Protein AF-A0A9D1SSB1-F1 (afdb_monomer_lite)

Secondary structure (DSSP, 8-state):
--HHHHHHHHHHHHHHHTT--TTSHHHHHHHHHHHHHHHHHHHHHHHHHHHHHHHHHHHHHHHHHHHHHHHHHTT-TT-----EEEEE-TTT--EEEEEHHHHT-TT-EE-TTT-PEE---GGGSSS--------

Organism: NCBI:txid2840672

Structure (mmCIF, N/CA/C/O backbone):
data_AF-A0A9D1SSB1-F1
#
_entry.id   AF-A0A9D1SSB1-F1
#
loop_
_atom_site.group_PDB
_atom_site.id
_atom_site.type_symbol
_atom_site.label_atom_id
_atom_site.label_alt_id
_atom_site.label_comp_id
_atom_site.label_asym_id
_atom_site.label_entity_id
_atom_site.label_seq_id
_atom_site.pdbx_PDB_ins_code
_atom_site.Cartn_x
_atom_site.Cartn_y
_atom_site.Cartn_z
_atom_site.occupancy
_atom_site.B_iso_or_equiv
_atom_site.auth_seq_id
_atom_site.auth_comp_id
_atom_site.auth_asym_id
_atom_site.auth_atom_id
_atom_site.pdbx_PDB_model_num
ATOM 1 N N . MET A 1 1 ? -2.376 -7.223 11.781 1.00 63.56 1 MET A N 1
ATOM 2 C CA . MET A 1 1 ? -2.850 -6.307 12.846 1.00 63.56 1 MET A CA 1
ATOM 3 C C . MET A 1 1 ? -2.087 -5.010 12.746 1.00 63.56 1 MET A C 1
ATOM 5 O O . MET A 1 1 ? -1.024 -4.839 13.335 1.00 63.56 1 MET A O 1
ATOM 9 N N . SER A 1 2 ? -2.638 -4.121 11.938 1.00 82.88 2 SER A N 1
ATOM 10 C CA . SER A 1 2 ? -2.184 -2.754 11.779 1.00 82.88 2 SER A CA 1
ATOM 11 C C . SER A 1 2 ? -2.478 -1.924 13.028 1.00 82.88 2 SER A C 1
ATOM 13 O O . SER A 1 2 ? -3.353 -2.236 13.842 1.00 82.88 2 SER A O 1
ATOM 15 N N . TYR A 1 3 ? -1.787 -0.791 13.132 1.00 89.75 3 TYR A N 1
ATOM 16 C CA . TYR A 1 3 ? -2.073 0.250 14.119 1.00 89.75 3 TYR A CA 1
ATOM 17 C C . TYR A 1 3 ? -3.553 0.675 14.119 1.00 89.75 3 TYR A C 1
ATOM 19 O O . TYR A 1 3 ? -4.105 0.997 15.169 1.00 89.75 3 TYR A O 1
ATOM 27 N N . ILE A 1 4 ? -4.213 0.671 12.955 1.00 93.06 4 ILE A N 1
ATOM 28 C CA . ILE A 1 4 ? -5.622 1.063 12.830 1.00 93.06 4 ILE A CA 1
ATOM 29 C C . ILE A 1 4 ? -6.518 0.004 13.477 1.00 93.06 4 ILE A C 1
ATOM 31 O O . ILE A 1 4 ? -7.377 0.357 14.285 1.00 93.06 4 ILE A O 1
ATOM 35 N N . SER A 1 5 ? -6.257 -1.277 13.225 1.00 94.06 5 SER A N 1
ATOM 36 C CA . SER A 1 5 ? -6.979 -2.400 13.838 1.00 94.06 5 SER A CA 1
ATOM 37 C C . SER A 1 5 ? -6.889 -2.384 15.368 1.00 94.06 5 SER A C 1
ATOM 39 O O . SER A 1 5 ? -7.890 -2.585 16.057 1.00 94.06 5 SER A O 1
ATOM 41 N N . GLU A 1 6 ? -5.728 -2.027 15.929 1.00 95.44 6 GLU A N 1
ATOM 42 C CA . GLU A 1 6 ? -5.574 -1.833 17.379 1.00 95.44 6 GLU A CA 1
ATOM 43 C C . GLU A 1 6 ? -6.426 -0.673 17.917 1.00 95.44 6 GLU A C 1
ATOM 45 O O . GLU A 1 6 ? -6.997 -0.761 19.009 1.00 95.44 6 GLU A O 1
ATOM 50 N N . LYS A 1 7 ? -6.538 0.428 17.162 1.00 96.50 7 LYS A N 1
ATOM 51 C CA . LYS A 1 7 ? -7.387 1.565 17.546 1.00 96.50 7 LYS A CA 1
ATOM 52 C C . LYS A 1 7 ? -8.866 1.221 17.483 1.00 96.50 7 LYS A C 1
ATOM 54 O O . LYS A 1 7 ? -9.596 1.640 18.379 1.00 96.50 7 LYS A O 1
ATOM 59 N N . VAL A 1 8 ? -9.299 0.458 16.483 1.00 96.69 8 VAL A N 1
ATOM 60 C CA . VAL A 1 8 ? -10.687 -0.010 16.389 1.00 96.69 8 VAL A CA 1
ATOM 61 C C . VAL A 1 8 ? -11.014 -0.933 17.561 1.00 96.69 8 VAL A C 1
ATOM 63 O O . VAL A 1 8 ? -11.996 -0.690 18.257 1.00 96.69 8 VAL A O 1
ATOM 66 N N . ALA A 1 9 ? -10.147 -1.903 17.868 1.00 96.38 9 ALA A N 1
ATOM 67 C CA . ALA A 1 9 ? -10.327 -2.796 19.013 1.00 96.38 9 ALA A CA 1
ATOM 68 C C . ALA A 1 9 ? -10.375 -2.037 20.354 1.00 96.38 9 ALA A C 1
ATOM 70 O O . ALA A 1 9 ? -11.171 -2.356 21.239 1.00 96.38 9 ALA A O 1
ATOM 71 N N . TYR A 1 10 ? -9.556 -0.991 20.507 1.00 96.81 10 TYR A N 1
ATOM 72 C CA . TYR A 1 10 ? -9.621 -0.110 21.673 1.00 96.81 10 TYR A CA 1
ATOM 73 C C . TYR A 1 10 ? -10.960 0.638 21.772 1.00 96.81 10 TYR A C 1
ATOM 75 O O . TYR A 1 10 ? -11.524 0.736 22.863 1.00 96.81 10 TYR A O 1
ATOM 83 N N . LEU A 1 11 ? -11.470 1.172 20.656 1.00 96.31 11 LEU A N 1
ATOM 84 C CA . LEU A 1 11 ? -12.757 1.873 20.620 1.00 96.31 11 LEU A CA 1
ATOM 85 C C . LEU A 1 11 ? -13.925 0.937 20.934 1.00 96.31 11 LEU A C 1
ATOM 87 O O . LEU A 1 11 ? -14.831 1.343 21.661 1.00 96.31 11 LEU A O 1
ATOM 91 N N . ASP A 1 12 ? -13.876 -0.302 20.450 1.00 95.69 12 ASP A N 1
ATOM 92 C CA . ASP A 1 12 ? -14.880 -1.322 20.747 1.00 95.69 12 ASP A CA 1
ATOM 93 C C . ASP A 1 12 ? -14.909 -1.666 22.246 1.00 95.69 12 ASP A C 1
ATOM 95 O O . ASP A 1 12 ? -15.947 -1.560 22.902 1.00 95.69 12 ASP A O 1
ATOM 99 N N . GLY A 1 13 ? -13.739 -1.910 22.847 1.00 96.06 13 GLY A N 1
ATOM 100 C CA . GLY A 1 13 ? -13.634 -2.136 24.292 1.00 96.06 13 GLY A CA 1
ATOM 101 C C . GLY A 1 13 ? -14.048 -0.922 25.138 1.00 96.06 13 GLY A C 1
ATOM 102 O O . GLY A 1 13 ? -14.608 -1.069 26.228 1.00 96.06 13 GLY A O 1
ATOM 103 N N . LEU A 1 14 ? -13.813 0.301 24.652 1.00 96.31 14 LEU A N 1
ATOM 104 C CA . LEU A 1 14 ? -14.288 1.517 25.314 1.00 96.31 14 LEU A CA 1
ATOM 105 C C . LEU A 1 14 ? -15.815 1.653 25.221 1.00 96.31 14 LEU A C 1
ATOM 107 O O . LEU A 1 14 ? -16.447 2.073 26.194 1.00 96.31 14 LEU A O 1
ATOM 111 N N . ALA A 1 15 ? -16.410 1.284 24.083 1.00 95.31 15 ALA A N 1
ATOM 112 C CA . ALA A 1 15 ? -17.856 1.262 23.898 1.00 95.31 15 ALA A CA 1
ATOM 113 C C . ALA A 1 15 ? -18.522 0.265 24.861 1.00 95.31 15 ALA A C 1
ATOM 115 O O . ALA A 1 15 ? -19.512 0.616 25.511 1.00 95.31 15 ALA A O 1
ATOM 116 N N . ASP A 1 16 ? -17.926 -0.917 25.046 1.00 93.94 16 ASP A N 1
ATOM 117 C CA . ASP A 1 16 ? -18.339 -1.882 26.071 1.00 93.94 16 ASP A CA 1
ATOM 118 C C . ASP A 1 16 ? -18.260 -1.284 27.483 1.00 93.94 16 ASP A C 1
ATOM 120 O O . ASP A 1 16 ? -19.232 -1.318 28.241 1.00 93.94 16 ASP A O 1
ATOM 124 N N . GLY A 1 17 ? -17.116 -0.686 27.836 1.00 94.00 17 GLY A N 1
ATOM 125 C CA . GLY A 1 17 ? -16.875 -0.129 29.170 1.00 94.00 17 GLY A CA 1
ATOM 126 C C . GLY A 1 17 ? -17.787 1.047 29.537 1.00 94.00 17 GLY A C 1
ATOM 127 O O . GLY A 1 17 ? -18.101 1.246 30.712 1.00 94.00 17 GLY A O 1
ATOM 128 N N . LEU A 1 18 ? -18.243 1.814 28.544 1.00 93.19 18 LEU A N 1
ATOM 129 C CA . LEU A 1 18 ? -19.194 2.916 28.716 1.00 93.19 18 LEU A CA 1
ATOM 130 C C . LEU A 1 18 ? -20.660 2.458 28.741 1.00 93.19 18 LEU A C 1
ATOM 132 O O . LEU A 1 18 ? -21.546 3.278 28.988 1.00 93.19 18 LEU A O 1
ATOM 136 N N . GLY A 1 19 ? -20.931 1.172 28.504 1.00 92.06 19 GLY A N 1
ATOM 137 C CA . GLY A 1 19 ? -22.290 0.645 28.425 1.00 92.06 19 GLY A CA 1
ATOM 138 C C . GLY A 1 19 ? -23.032 1.100 27.168 1.00 92.06 19 GLY A C 1
ATOM 139 O O . GLY A 1 19 ? -24.252 1.263 27.202 1.00 92.06 19 GLY A O 1
ATOM 140 N N . VAL A 1 20 ? -22.312 1.330 26.065 1.00 93.50 20 VAL A N 1
ATOM 141 C CA . VAL A 1 20 ? -22.911 1.633 24.761 1.00 93.50 20 VAL A CA 1
ATOM 142 C C . VAL A 1 20 ? -23.634 0.380 24.270 1.00 93.50 20 VAL A C 1
ATOM 144 O O . VAL A 1 20 ? -23.010 -0.561 23.771 1.00 93.50 20 VAL A O 1
ATOM 147 N N . SER A 1 21 ? -24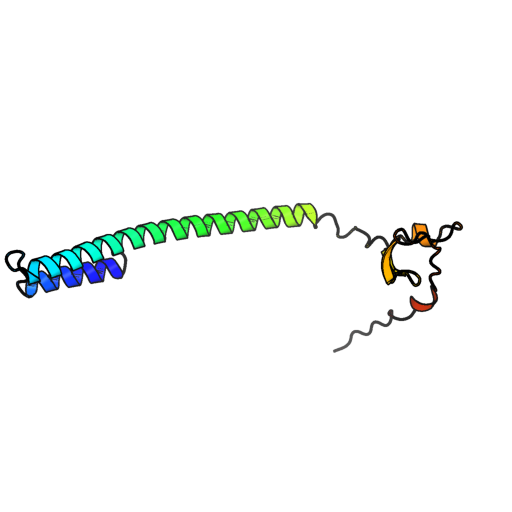.957 0.359 24.453 1.00 87.00 21 SER A N 1
ATOM 148 C CA . SER A 1 21 ? -25.806 -0.769 24.071 1.00 87.00 21 SER A CA 1
ATOM 149 C C . SER A 1 21 ? -26.456 -0.563 22.708 1.00 87.00 21 SER A C 1
ATOM 151 O O . SER A 1 21 ? -26.735 0.557 22.280 1.00 87.00 21 SER A O 1
ATOM 153 N N . GLU A 1 22 ? -26.775 -1.667 22.044 1.00 87.06 22 GLU A N 1
ATOM 154 C CA . GLU A 1 22 ? -27.519 -1.657 20.786 1.00 87.06 22 GLU A CA 1
ATOM 155 C C .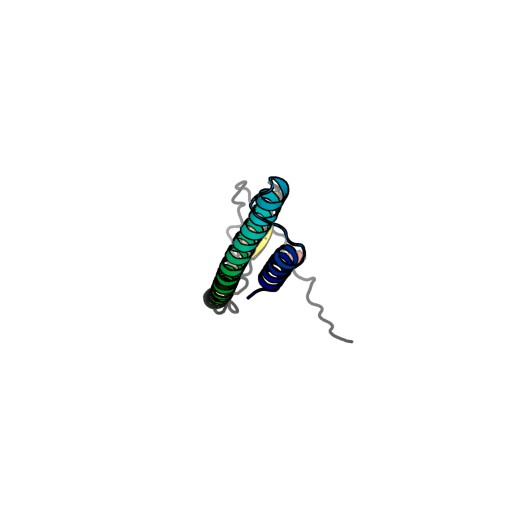 GLU A 1 22 ? -29.019 -1.396 20.974 1.00 87.06 22 GLU A C 1
ATOM 157 O O . GLU A 1 22 ? -29.777 -1.443 20.013 1.00 87.06 22 GLU A O 1
ATOM 162 N N . ASP A 1 23 ? -29.493 -1.116 22.187 1.00 88.06 23 ASP A N 1
ATOM 163 C CA . ASP A 1 23 ? -30.917 -0.868 22.434 1.00 88.06 23 ASP A CA 1
ATOM 164 C C . ASP A 1 23 ? -31.295 0.601 22.214 1.00 88.06 23 ASP A C 1
ATOM 166 O O . ASP A 1 23 ? -32.441 0.906 21.868 1.00 88.06 23 ASP A O 1
ATOM 170 N N . ASP A 1 24 ? -30.332 1.515 22.362 1.00 92.69 24 ASP A N 1
ATOM 171 C CA . ASP A 1 24 ? -30.527 2.935 22.089 1.00 92.69 24 ASP A CA 1
ATOM 172 C C . ASP A 1 24 ? -30.079 3.322 20.672 1.00 92.69 24 ASP A C 1
ATOM 174 O O . ASP A 1 24 ? -29.139 2.771 20.097 1.00 92.69 24 ASP A O 1
ATOM 178 N N . LYS A 1 25 ? -30.749 4.326 20.096 1.00 95.50 25 LYS A N 1
ATOM 179 C CA . LYS A 1 25 ? -30.450 4.821 18.746 1.00 95.50 25 LYS A CA 1
ATOM 180 C C . LYS A 1 25 ? -29.012 5.323 18.623 1.00 95.50 25 LYS A C 1
ATOM 182 O O . LYS A 1 25 ? -28.408 5.122 17.573 1.00 95.50 25 LYS A O 1
ATOM 187 N N . GLN A 1 26 ? -28.479 5.978 19.659 1.00 93.25 26 GLN A N 1
ATOM 188 C CA . GLN A 1 26 ? -27.102 6.471 19.633 1.00 93.25 26 GLN A CA 1
ATOM 189 C C . GLN A 1 26 ? -26.105 5.319 19.737 1.00 93.25 26 GLN A C 1
ATOM 191 O O . GLN A 1 26 ? -25.103 5.328 19.028 1.00 93.25 26 GLN A O 1
ATOM 196 N N . GLY A 1 27 ? -26.397 4.299 20.547 1.00 95.00 27 GLY A N 1
ATOM 197 C CA . GLY A 1 27 ? -25.516 3.144 20.684 1.00 95.00 27 GLY A CA 1
ATOM 198 C C . GLY A 1 27 ? -25.440 2.287 19.421 1.00 95.00 27 GLY A C 1
ATOM 199 O O . GLY A 1 27 ? -24.339 1.939 19.003 1.00 95.00 27 GLY A O 1
ATOM 200 N N . LYS A 1 28 ? -26.566 2.084 18.722 1.00 95.62 28 LYS A N 1
ATOM 201 C CA . LYS A 1 28 ? -26.570 1.472 17.378 1.00 95.62 28 LYS A CA 1
ATOM 202 C C . LYS A 1 28 ? -25.702 2.236 16.379 1.00 95.62 28 LYS A C 1
ATOM 204 O O . LYS A 1 28 ? -24.989 1.624 15.593 1.00 95.62 28 LYS A O 1
ATOM 209 N N . LEU A 1 29 ? -25.771 3.570 16.395 1.00 96.00 29 LEU A N 1
ATOM 210 C CA . LEU A 1 29 ? -24.963 4.402 15.503 1.00 96.00 29 LEU A CA 1
ATOM 211 C C . LEU A 1 29 ? -23.469 4.277 15.826 1.00 96.00 29 LEU A C 1
ATOM 213 O O . LEU A 1 29 ? -22.669 4.105 14.916 1.00 96.00 29 LEU A O 1
ATOM 217 N N . LEU A 1 30 ? -23.097 4.360 17.106 1.00 95.44 30 LEU A N 1
ATOM 218 C CA . LEU A 1 30 ? -21.700 4.272 17.536 1.00 95.44 30 LEU A CA 1
ATOM 219 C C . LEU A 1 30 ? -21.094 2.897 17.243 1.00 95.44 30 LEU A C 1
ATOM 221 O O . LEU A 1 30 ? -19.976 2.845 16.743 1.00 95.44 30 LEU A O 1
ATOM 225 N N . ARG A 1 31 ? -21.837 1.808 17.478 1.00 95.12 31 ARG A N 1
ATOM 226 C CA . ARG A 1 31 ? -21.410 0.453 17.092 1.00 95.12 31 ARG A CA 1
ATOM 227 C C . ARG A 1 31 ? -21.225 0.328 15.590 1.00 95.12 31 ARG A C 1
ATOM 229 O O . ARG A 1 31 ? -20.149 -0.048 15.156 1.00 95.12 31 ARG A O 1
ATOM 236 N N . GLY A 1 32 ? -22.192 0.797 14.802 1.00 96.38 32 GLY A N 1
ATOM 237 C CA . GLY A 1 32 ? -22.056 0.796 13.345 1.00 96.38 32 GLY A CA 1
ATOM 238 C C . GLY A 1 32 ? -20.853 1.604 12.837 1.00 96.38 32 GLY A C 1
ATOM 239 O O . GLY A 1 32 ? -20.252 1.231 11.836 1.00 96.38 32 GLY A O 1
ATOM 240 N N . ILE A 1 33 ? -20.469 2.691 13.520 1.00 96.38 33 ILE A N 1
ATOM 241 C CA . ILE A 1 33 ? -19.240 3.437 13.198 1.00 96.38 33 ILE A CA 1
ATOM 242 C C . ILE A 1 33 ? -17.995 2.603 13.524 1.00 96.38 33 ILE A C 1
ATOM 244 O O . ILE A 1 33 ? -17.074 2.575 12.715 1.00 96.38 33 ILE A O 1
ATOM 248 N N . ILE A 1 34 ? -17.956 1.939 14.682 1.00 96.31 34 ILE A N 1
ATOM 249 C CA . ILE A 1 34 ? -16.831 1.080 15.086 1.00 96.31 34 ILE A CA 1
ATOM 250 C C . ILE A 1 34 ? -16.673 -0.085 14.102 1.00 96.31 34 ILE A C 1
ATOM 252 O O . ILE A 1 34 ? -15.568 -0.307 13.615 1.00 96.31 34 ILE A O 1
ATOM 256 N N . ASP A 1 35 ? -17.773 -0.739 13.726 1.00 96.50 35 ASP A N 1
ATOM 257 C CA . ASP A 1 35 ? -17.780 -1.830 12.747 1.00 96.50 35 ASP A CA 1
ATOM 258 C C . ASP A 1 35 ? -17.281 -1.361 11.375 1.00 96.50 35 ASP A C 1
ATOM 260 O O . ASP A 1 35 ? -16.433 -2.003 10.757 1.00 96.50 35 ASP A O 1
ATOM 264 N N . ALA A 1 36 ? -17.765 -0.206 10.902 1.00 97.56 36 ALA A N 1
ATOM 265 C CA . ALA A 1 36 ? -17.317 0.367 9.636 1.00 97.56 36 ALA A CA 1
ATOM 266 C C . ALA A 1 36 ? -15.821 0.713 9.658 1.00 97.56 36 ALA A C 1
ATOM 268 O O . ALA A 1 36 ? -15.126 0.486 8.672 1.00 97.56 36 ALA A O 1
ATOM 269 N N . LEU A 1 37 ? -15.310 1.240 10.777 1.00 96.81 37 LEU A N 1
ATOM 270 C CA . LEU A 1 37 ? -13.878 1.490 10.945 1.00 96.81 37 LEU A CA 1
ATOM 271 C C . LEU A 1 37 ? -13.069 0.187 10.976 1.00 96.81 37 LEU A C 1
ATOM 273 O O . LEU A 1 37 ? -11.957 0.177 10.459 1.00 96.81 37 LEU A O 1
ATOM 277 N N . GLY A 1 38 ? -13.618 -0.896 11.535 1.00 96.81 38 GLY A N 1
ATOM 278 C CA . GLY A 1 38 ? -13.022 -2.233 11.476 1.00 96.81 38 GLY A CA 1
ATOM 279 C C . GLY A 1 38 ? -12.891 -2.744 10.048 1.00 96.81 38 GLY A C 1
ATOM 280 O O . GLY A 1 38 ? -11.798 -3.111 9.634 1.00 96.81 38 GLY A O 1
ATOM 281 N N . ALA A 1 39 ? -13.963 -2.649 9.259 1.00 97.19 39 ALA A N 1
ATOM 282 C CA . ALA A 1 39 ? -13.933 -3.032 7.849 1.00 97.19 39 ALA A CA 1
ATOM 283 C C . ALA A 1 39 ? -12.923 -2.198 7.037 1.00 97.19 39 ALA A C 1
ATOM 285 O O . ALA A 1 39 ? -12.208 -2.728 6.195 1.00 97.19 39 ALA A O 1
ATOM 286 N N . VAL A 1 40 ? -12.821 -0.891 7.316 1.00 96.00 40 VAL A N 1
ATOM 287 C CA . VAL A 1 40 ? -11.802 -0.024 6.694 1.00 96.00 40 VAL A CA 1
ATOM 288 C C . VAL A 1 40 ? -10.388 -0.432 7.109 1.00 96.00 40 VAL A C 1
ATOM 290 O O . VAL A 1 40 ? -9.477 -0.359 6.293 1.00 96.00 40 VAL A O 1
ATOM 293 N N . ALA A 1 41 ? -10.184 -0.841 8.362 1.00 96.25 41 ALA A N 1
ATOM 294 C CA . ALA A 1 41 ? -8.878 -1.291 8.832 1.00 96.25 41 ALA A CA 1
ATOM 295 C C . ALA A 1 41 ? -8.432 -2.584 8.132 1.00 96.25 41 ALA A C 1
ATOM 297 O O . ALA A 1 41 ? -7.269 -2.686 7.753 1.00 96.25 41 ALA A O 1
ATOM 298 N N . GLU A 1 42 ? -9.352 -3.529 7.928 1.00 95.44 42 GLU A N 1
ATOM 299 C CA . GLU A 1 42 ? -9.101 -4.778 7.195 1.00 95.44 42 GLU A CA 1
ATOM 300 C C . GLU A 1 42 ? -8.766 -4.516 5.721 1.00 95.44 42 GLU A C 1
ATOM 302 O O . GLU A 1 42 ? -7.738 -4.977 5.236 1.00 95.44 42 GLU A O 1
ATOM 307 N N . GLU A 1 43 ? -9.570 -3.702 5.035 1.00 96.62 43 GLU A N 1
ATOM 308 C CA . GLU A 1 43 ? -9.337 -3.337 3.631 1.00 96.62 43 GLU A CA 1
ATOM 309 C C . GLU A 1 43 ? -7.994 -2.608 3.437 1.00 96.62 43 GLU A C 1
ATOM 311 O O . GLU A 1 43 ? -7.289 -2.832 2.457 1.00 96.62 43 GLU A O 1
ATOM 316 N N . LEU A 1 44 ? -7.606 -1.739 4.378 1.00 95.06 44 LEU A N 1
ATOM 317 C CA . LEU A 1 44 ? -6.303 -1.068 4.335 1.00 95.06 44 LEU A CA 1
ATOM 318 C C . LEU A 1 44 ? -5.132 -2.032 4.563 1.00 95.06 44 LEU A C 1
ATOM 320 O O . LEU A 1 44 ? -4.055 -1.788 4.025 1.00 95.06 44 LEU A O 1
ATOM 324 N N . GLU A 1 45 ? -5.315 -3.091 5.359 1.00 93.50 45 GLU A N 1
ATOM 325 C CA . GLU A 1 45 ? -4.306 -4.149 5.508 1.00 93.50 45 GLU A CA 1
ATOM 326 C C . GLU A 1 45 ? -4.136 -4.919 4.188 1.00 93.50 45 GLU A C 1
ATOM 328 O O . GLU A 1 45 ? -3.009 -5.051 3.719 1.00 93.50 45 GLU A O 1
ATOM 333 N N . GLU A 1 46 ? -5.231 -5.314 3.533 1.00 94.69 46 GLU A N 1
ATOM 334 C CA . GLU A 1 46 ? -5.201 -6.007 2.232 1.00 94.69 46 GLU A CA 1
ATOM 335 C C . GLU A 1 46 ? -4.585 -5.144 1.113 1.00 94.69 46 GLU A C 1
ATOM 337 O O . GLU A 1 46 ? -3.792 -5.619 0.295 1.00 94.69 46 GLU A O 1
ATOM 342 N N . GLN A 1 47 ? -4.885 -3.841 1.099 1.00 96.19 47 GLN A N 1
ATOM 343 C CA . GLN A 1 47 ? -4.243 -2.898 0.177 1.00 96.19 47 GLN A CA 1
ATOM 344 C C . GLN A 1 47 ? -2.752 -2.713 0.463 1.00 96.19 47 GLN A C 1
ATOM 346 O O . GLN A 1 47 ? -1.987 -2.512 -0.477 1.00 96.19 47 GLN A O 1
ATOM 351 N N . GLY A 1 48 ? -2.339 -2.767 1.732 1.00 94.25 48 GLY A N 1
ATOM 352 C CA . GLY A 1 48 ? -0.928 -2.731 2.112 1.00 94.25 48 GLY A CA 1
ATOM 353 C C . GLY A 1 48 ? -0.157 -3.908 1.518 1.00 94.25 48 GLY A C 1
ATOM 354 O O . GLY A 1 48 ? 0.851 -3.692 0.857 1.00 94.25 48 GLY A O 1
ATOM 355 N N . GLU A 1 49 ? -0.689 -5.123 1.660 1.00 95.25 49 GLU A N 1
ATOM 356 C CA . GLU A 1 49 ? -0.099 -6.334 1.068 1.00 95.25 49 GLU A CA 1
ATOM 357 C C . GLU A 1 49 ? -0.022 -6.235 -0.464 1.00 95.25 49 GLU A C 1
ATOM 359 O O . GLU A 1 49 ? 1.015 -6.506 -1.061 1.00 95.25 49 GLU A O 1
ATOM 364 N N . SER A 1 50 ? -1.084 -5.739 -1.105 1.00 96.88 50 SER A N 1
ATOM 365 C CA . SER A 1 50 ? -1.104 -5.541 -2.562 1.00 96.88 50 SER A CA 1
ATOM 366 C C . SER A 1 50 ? -0.072 -4.513 -3.052 1.00 96.88 50 SER A C 1
ATOM 368 O O . SER A 1 50 ? 0.405 -4.601 -4.184 1.00 96.88 50 SER A O 1
ATOM 370 N N . LEU A 1 51 ? 0.235 -3.495 -2.240 1.00 96.88 51 LEU A N 1
ATOM 371 C CA . LEU A 1 51 ? 1.256 -2.495 -2.560 1.00 96.88 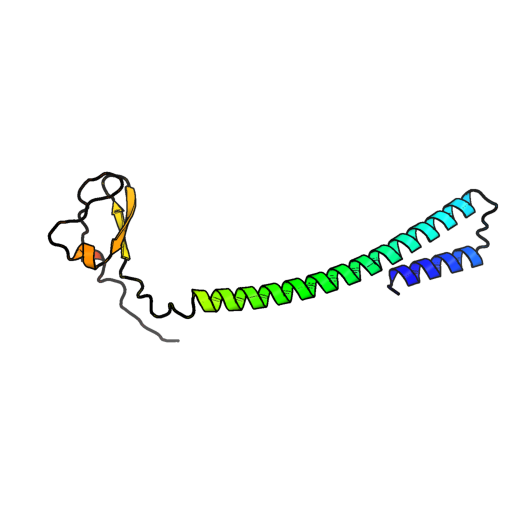51 LEU A CA 1
ATOM 372 C C . LEU A 1 51 ? 2.667 -3.059 -2.418 1.00 96.88 51 LEU A C 1
ATOM 374 O O . LEU A 1 51 ? 3.511 -2.728 -3.248 1.00 96.88 51 LEU A O 1
ATOM 378 N N . ASP A 1 52 ? 2.905 -3.895 -1.408 1.00 97.00 52 ASP A N 1
ATOM 379 C CA . ASP A 1 52 ? 4.182 -4.588 -1.237 1.00 97.00 52 ASP A CA 1
ATOM 380 C C . ASP A 1 52 ? 4.449 -5.501 -2.450 1.00 97.00 52 ASP A C 1
ATOM 382 O O . ASP A 1 52 ? 5.493 -5.378 -3.088 1.00 97.00 52 ASP A O 1
ATOM 386 N N . ASP A 1 53 ? 3.456 -6.295 -2.875 1.00 97.31 53 ASP A N 1
ATOM 387 C CA . ASP A 1 53 ? 3.552 -7.142 -4.076 1.00 97.31 53 ASP A CA 1
ATOM 388 C C . ASP A 1 53 ? 3.854 -6.327 -5.350 1.00 97.31 53 ASP A C 1
ATOM 390 O O . ASP A 1 53 ? 4.627 -6.745 -6.218 1.00 97.31 53 ASP A O 1
ATOM 394 N N . LEU A 1 54 ? 3.232 -5.150 -5.492 1.00 97.69 54 LEU A N 1
ATOM 395 C CA . LEU A 1 54 ? 3.484 -4.264 -6.628 1.00 97.69 54 LEU A CA 1
ATOM 396 C C . LEU A 1 54 ? 4.884 -3.645 -6.567 1.00 97.69 54 LEU A C 1
ATOM 398 O O . LEU A 1 54 ? 5.489 -3.450 -7.619 1.00 97.69 54 LEU A O 1
ATOM 402 N N . SER A 1 55 ? 5.388 -3.330 -5.371 1.00 97.56 55 SER A N 1
ATOM 403 C CA . SER A 1 55 ? 6.753 -2.833 -5.185 1.00 97.56 55 SER A CA 1
ATOM 404 C C . SER A 1 55 ? 7.767 -3.853 -5.690 1.00 97.56 55 SER A C 1
ATOM 406 O O . SER A 1 55 ? 8.621 -3.498 -6.497 1.00 97.56 55 SER A O 1
ATOM 408 N N . ASP A 1 56 ? 7.607 -5.120 -5.308 1.00 97.62 56 ASP A N 1
ATOM 409 C CA . ASP A 1 56 ? 8.477 -6.207 -5.765 1.00 97.62 56 ASP A CA 1
ATOM 410 C C . ASP A 1 56 ? 8.423 -6.363 -7.297 1.00 97.62 56 ASP A C 1
ATOM 412 O O . ASP A 1 56 ? 9.449 -6.511 -7.960 1.00 97.62 56 ASP A O 1
ATOM 416 N N . CYS A 1 57 ? 7.227 -6.257 -7.890 1.00 97.56 57 CYS A N 1
ATOM 417 C CA . CYS A 1 57 ? 7.065 -6.288 -9.347 1.00 97.56 57 CYS A CA 1
ATOM 418 C C . CYS A 1 57 ? 7.775 -5.117 -10.046 1.00 97.56 57 CYS A C 1
ATOM 420 O O . CYS A 1 57 ? 8.271 -5.265 -11.162 1.00 97.56 57 CYS A O 1
ATOM 422 N N . VAL A 1 58 ? 7.774 -3.931 -9.434 1.00 98.06 58 VAL A N 1
ATOM 423 C CA . VAL A 1 58 ? 8.445 -2.745 -9.979 1.00 98.06 58 VAL A CA 1
ATOM 424 C C . VAL A 1 58 ? 9.960 -2.919 -9.935 1.00 98.06 58 VAL A C 1
ATOM 426 O O . VAL A 1 58 ? 10.615 -2.603 -10.926 1.00 98.06 58 VAL A O 1
ATOM 429 N N . ASP A 1 59 ? 10.502 -3.464 -8.848 1.00 97.31 59 ASP A N 1
ATOM 430 C CA . ASP A 1 59 ? 11.930 -3.775 -8.742 1.00 97.31 59 ASP A CA 1
ATOM 431 C C . ASP A 1 59 ? 12.359 -4.783 -9.824 1.00 97.31 59 ASP A C 1
ATOM 433 O O . ASP A 1 59 ? 13.342 -4.552 -10.527 1.00 97.31 59 ASP A O 1
ATOM 437 N N . GLU A 1 60 ? 11.561 -5.827 -10.071 1.00 97.81 60 GLU A N 1
ATOM 438 C CA . GLU A 1 60 ? 11.822 -6.796 -11.148 1.00 97.81 60 GLU A CA 1
ATOM 439 C C . GLU A 1 60 ? 11.773 -6.153 -12.550 1.00 97.81 60 GLU A C 1
ATOM 441 O O . GLU A 1 60 ? 12.554 -6.503 -13.437 1.00 97.81 60 GLU A O 1
ATOM 446 N N . LEU A 1 61 ? 10.874 -5.189 -12.774 1.00 97.69 61 LEU A N 1
ATOM 447 C CA . LEU A 1 61 ? 10.825 -4.438 -14.033 1.00 97.69 61 LEU A CA 1
ATOM 448 C C . LEU A 1 61 ? 12.034 -3.517 -14.212 1.00 97.69 61 LEU A C 1
ATOM 450 O O . LEU A 1 61 ? 12.462 -3.315 -15.348 1.00 97.69 61 LEU A O 1
ATOM 454 N N . TYR A 1 62 ? 12.570 -2.951 -13.128 1.00 96.56 62 TYR A N 1
ATOM 455 C CA . TYR A 1 62 ? 13.790 -2.151 -13.193 1.00 96.56 62 TYR A CA 1
ATOM 456 C C . TYR A 1 62 ? 14.996 -3.003 -13.587 1.00 96.56 62 TYR A C 1
ATOM 458 O O . TYR A 1 62 ? 15.739 -2.585 -14.468 1.00 96.56 62 TYR A O 1
ATOM 466 N N . GLU A 1 63 ? 15.146 -4.201 -13.016 1.00 95.38 63 GLU A N 1
ATOM 467 C CA . GLU A 1 63 ? 16.200 -5.148 -13.416 1.00 95.38 63 GLU A CA 1
ATOM 468 C C . GLU A 1 63 ? 16.084 -5.519 -14.903 1.00 95.38 63 GLU A C 1
ATOM 470 O O . GLU A 1 63 ? 17.056 -5.442 -15.648 1.00 95.38 63 GLU A O 1
ATOM 475 N N . GLN A 1 64 ? 14.873 -5.824 -15.381 1.00 96.19 64 GLN A N 1
ATOM 476 C CA . GLN A 1 64 ? 14.647 -6.117 -16.803 1.00 96.19 64 GLN A CA 1
ATOM 477 C C . GLN A 1 64 ? 14.940 -4.924 -17.721 1.00 96.19 64 GLN A C 1
ATOM 479 O O . GLN A 1 64 ? 15.320 -5.112 -18.877 1.00 96.19 64 GLN A O 1
ATOM 484 N N . LEU A 1 65 ? 14.700 -3.696 -17.256 1.00 95.25 65 LEU A N 1
ATOM 485 C CA . LEU A 1 65 ? 15.008 -2.500 -18.031 1.00 95.25 65 LEU A CA 1
ATOM 486 C C . LEU A 1 65 ? 16.520 -2.278 -18.130 1.00 95.25 65 LEU A C 1
ATOM 488 O O . LEU A 1 65 ? 16.978 -1.862 -19.190 1.00 95.25 65 LEU A O 1
ATOM 492 N N . ASP A 1 66 ? 17.261 -2.573 -17.063 1.00 92.38 66 ASP A N 1
ATOM 493 C CA . ASP A 1 66 ? 18.726 -2.530 -17.037 1.00 92.38 66 ASP A CA 1
ATOM 494 C C . ASP A 1 66 ? 19.308 -3.519 -18.057 1.00 92.38 66 ASP A C 1
ATOM 496 O O . ASP A 1 66 ? 20.055 -3.123 -18.944 1.00 92.38 66 ASP A O 1
ATOM 500 N N . ASP A 1 67 ? 18.817 -4.764 -18.066 1.00 92.50 67 ASP A N 1
ATOM 501 C CA . ASP A 1 67 ? 19.211 -5.774 -19.059 1.00 92.50 67 ASP A CA 1
ATOM 502 C C . ASP A 1 67 ? 18.969 -5.308 -20.511 1.00 92.50 67 ASP A C 1
ATOM 504 O O . ASP A 1 67 ? 19.750 -5.600 -21.419 1.00 92.50 67 ASP A O 1
ATOM 508 N N . VAL A 1 68 ? 17.855 -4.606 -20.762 1.00 92.00 68 VAL A N 1
ATOM 509 C CA . VAL A 1 68 ? 17.535 -4.056 -22.091 1.00 92.00 68 VAL A CA 1
ATOM 510 C C . VAL A 1 68 ? 18.428 -2.869 -22.434 1.00 92.00 68 VAL A C 1
ATOM 512 O O . VAL A 1 68 ? 18.811 -2.728 -23.594 1.00 92.00 68 VAL A O 1
ATOM 515 N N . ASN A 1 69 ? 18.727 -2.013 -21.457 1.00 86.50 69 ASN A N 1
ATOM 516 C CA . ASN A 1 69 ? 19.650 -0.901 -21.625 1.00 86.50 69 ASN A CA 1
ATOM 517 C C . ASN A 1 69 ? 21.031 -1.424 -22.018 1.00 86.50 69 ASN A C 1
ATOM 519 O O . ASN A 1 69 ? 21.563 -1.008 -23.043 1.00 86.50 69 ASN A O 1
ATOM 523 N N . ASP A 1 70 ? 21.549 -2.399 -21.282 1.00 87.31 70 ASP A N 1
ATOM 524 C CA . ASP A 1 70 ? 22.845 -3.000 -21.572 1.00 87.31 70 ASP A CA 1
ATOM 525 C C . ASP A 1 70 ? 22.824 -3.686 -22.945 1.00 87.31 70 ASP A C 1
ATOM 527 O O . ASP A 1 70 ? 23.676 -3.445 -23.791 1.00 87.31 70 ASP A O 1
ATOM 531 N N . ALA A 1 71 ? 21.776 -4.444 -23.273 1.00 86.69 71 ALA A N 1
ATOM 532 C CA . ALA A 1 71 ? 21.669 -5.063 -24.595 1.00 86.69 71 ALA A CA 1
ATOM 533 C C . ALA A 1 71 ? 21.601 -4.064 -25.771 1.00 86.69 71 ALA A C 1
ATOM 535 O O . ALA A 1 71 ? 21.853 -4.464 -26.908 1.00 86.69 71 ALA A O 1
ATOM 536 N N . LEU A 1 72 ? 21.203 -2.808 -25.535 1.00 83.38 72 LEU A N 1
ATOM 537 C CA . LEU A 1 72 ? 21.067 -1.785 -26.576 1.00 83.38 72 LEU A CA 1
ATOM 538 C C . LEU A 1 72 ? 22.267 -0.832 -26.642 1.00 83.3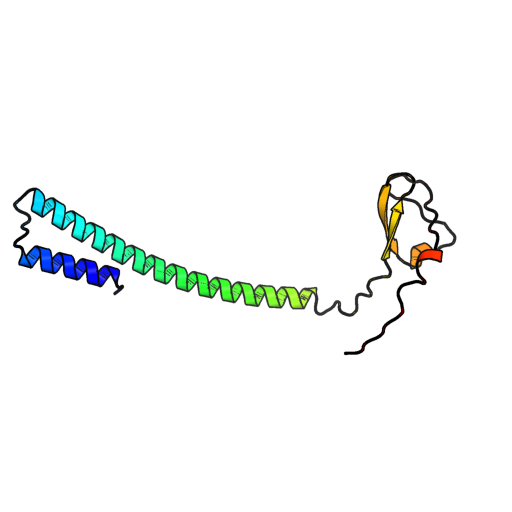8 72 LEU A C 1
ATOM 540 O O . LEU A 1 72 ? 22.573 -0.348 -27.727 1.00 83.38 72 LEU A O 1
ATOM 544 N N . PHE A 1 73 ? 22.907 -0.551 -25.506 1.00 71.38 73 PHE A N 1
ATOM 545 C CA . PHE A 1 73 ? 23.941 0.479 -25.372 1.00 71.38 73 PHE A CA 1
ATOM 546 C C . PHE A 1 73 ? 25.327 -0.073 -24.994 1.00 71.38 73 PHE A C 1
ATOM 548 O O . PHE A 1 73 ? 26.312 0.627 -25.181 1.00 71.38 73 PHE A O 1
ATOM 555 N N . ASP A 1 74 ? 25.441 -1.320 -24.527 1.00 58.88 74 ASP A N 1
ATOM 556 C CA . ASP A 1 74 ? 26.721 -1.966 -24.165 1.00 58.88 74 ASP A CA 1
ATOM 557 C C . ASP A 1 74 ? 27.432 -2.589 -25.399 1.00 58.88 74 ASP A C 1
ATOM 559 O O . ASP A 1 74 ? 28.523 -3.148 -25.297 1.00 58.88 74 ASP A O 1
ATOM 563 N N . GLU A 1 75 ? 26.835 -2.464 -26.597 1.00 54.78 75 GLU A N 1
ATOM 564 C CA . GLU A 1 75 ? 27.475 -2.723 -27.903 1.00 54.78 75 GLU A CA 1
ATOM 565 C C . GLU A 1 75 ? 27.795 -1.429 -28.690 1.00 54.78 75 GLU A C 1
ATOM 567 O O . GLU A 1 75 ? 28.094 -1.524 -29.878 1.00 54.78 75 GLU A O 1
ATOM 572 N N . ASP A 1 76 ? 27.754 -0.238 -28.069 1.00 52.72 76 ASP A N 1
ATOM 573 C CA . ASP A 1 76 ? 27.914 1.041 -28.792 1.00 52.72 76 ASP A CA 1
ATOM 574 C C . ASP A 1 76 ? 28.896 2.046 -28.161 1.00 52.72 76 ASP A C 1
ATOM 576 O O . ASP A 1 76 ? 28.865 3.226 -28.484 1.00 52.72 76 ASP A O 1
ATOM 580 N N . ASP A 1 77 ? 29.860 1.577 -27.360 1.00 51.34 77 ASP A N 1
ATOM 581 C CA . ASP A 1 77 ? 31.129 2.312 -27.159 1.00 51.34 77 ASP A CA 1
ATOM 582 C C . ASP A 1 77 ? 32.046 2.229 -28.416 1.00 51.34 77 ASP A C 1
ATOM 584 O O . ASP A 1 77 ? 33.177 2.717 -28.406 1.00 51.34 77 ASP A O 1
ATOM 588 N N . GLU A 1 78 ? 31.562 1.618 -29.511 1.00 50.19 78 GLU A N 1
ATOM 589 C CA . GLU A 1 78 ? 32.142 1.671 -30.866 1.00 50.19 78 GLU A CA 1
ATOM 590 C C . GLU A 1 78 ? 31.097 1.938 -31.981 1.00 50.19 78 GLU A C 1
ATOM 592 O O . GLU A 1 78 ? 31.339 1.614 -33.145 1.00 50.19 78 GLU A O 1
ATOM 597 N N . ALA A 1 79 ? 29.968 2.595 -31.690 1.00 49.38 79 ALA A N 1
ATOM 598 C CA . ALA A 1 79 ? 29.629 3.707 -32.572 1.00 49.38 79 ALA A CA 1
ATOM 599 C C . ALA A 1 79 ? 30.579 4.804 -32.098 1.00 49.38 79 ALA A C 1
ATOM 601 O O . ALA A 1 79 ? 30.310 5.511 -31.137 1.00 49.38 79 ALA A O 1
ATOM 602 N N . GLU A 1 80 ? 31.773 4.949 -32.682 1.00 51.66 80 GLU A N 1
ATOM 603 C CA . GLU A 1 80 ? 31.874 5.854 -33.830 1.00 51.66 80 GLU A CA 1
ATOM 604 C C . GLU A 1 80 ? 30.625 6.738 -33.798 1.00 51.66 80 GLU A C 1
ATOM 606 O O . GLU A 1 80 ? 29.589 6.368 -34.360 1.00 51.66 80 GLU A O 1
ATOM 611 N N . GLU A 1 81 ? 30.677 7.837 -33.032 1.00 49.59 81 GLU A N 1
ATOM 612 C CA . GLU A 1 81 ? 29.979 9.048 -33.432 1.00 49.59 81 GLU A CA 1
ATOM 613 C C . GLU A 1 81 ? 30.325 9.170 -34.911 1.00 49.59 81 GLU A C 1
ATOM 615 O O . GLU A 1 81 ? 31.375 9.704 -35.236 1.00 49.59 81 GLU A O 1
ATOM 620 N N . GLY A 1 82 ? 29.569 8.504 -35.796 1.00 50.44 82 GLY A N 1
ATOM 621 C CA . GLY A 1 82 ? 29.881 8.507 -37.212 1.00 50.44 82 GLY A CA 1
ATOM 622 C C . GLY A 1 82 ? 29.915 9.979 -37.508 1.00 50.44 82 GLY A C 1
ATOM 623 O O . GLY A 1 82 ? 28.958 10.629 -37.116 1.00 50.44 82 GLY A O 1
ATOM 624 N N . ASP A 1 83 ? 31.045 10.512 -37.962 1.00 61.06 83 ASP A N 1
ATOM 625 C CA . ASP A 1 83 ? 31.333 11.940 -37.865 1.00 61.06 83 ASP A CA 1
ATOM 626 C C . ASP A 1 83 ? 30.251 12.749 -38.604 1.00 61.06 83 ASP A C 1
ATOM 628 O O . ASP A 1 83 ? 30.337 13.047 -39.798 1.00 61.06 83 ASP A O 1
ATOM 632 N N . PHE A 1 84 ? 29.149 13.027 -37.907 1.00 70.00 84 PHE A N 1
ATOM 633 C CA . PHE A 1 84 ? 27.939 13.598 -38.455 1.00 70.00 84 PHE A CA 1
ATOM 634 C C . PHE A 1 84 ? 28.046 15.075 -38.129 1.00 70.00 84 PHE A C 1
ATOM 636 O O . PHE A 1 84 ? 27.812 15.515 -37.002 1.00 70.00 84 PHE A O 1
ATOM 643 N N . MET A 1 85 ? 28.396 15.867 -39.130 1.00 72.25 85 MET A N 1
ATOM 644 C CA . MET A 1 85 ? 28.453 17.309 -39.002 1.00 72.25 85 MET A CA 1
ATOM 645 C C . MET A 1 85 ? 27.037 17.893 -39.027 1.00 72.25 85 MET A C 1
ATOM 647 O O . MET A 1 85 ? 26.293 17.730 -40.000 1.00 72.25 85 MET A O 1
ATOM 651 N N . GLU A 1 86 ? 26.669 18.621 -37.970 1.00 81.19 86 GLU A N 1
ATOM 652 C CA . GLU A 1 86 ? 25.435 19.407 -37.933 1.00 81.19 86 GLU A CA 1
ATOM 653 C C . GLU A 1 86 ? 25.618 20.725 -38.699 1.00 81.19 86 GLU A C 1
ATOM 655 O O . GLU A 1 86 ? 26.445 21.569 -38.347 1.00 81.19 86 GLU A O 1
ATOM 660 N N . VAL A 1 87 ? 24.803 20.938 -39.735 1.00 78.69 87 VAL A N 1
ATOM 661 C CA . VAL A 1 87 ? 24.822 22.163 -40.540 1.00 78.69 87 VAL A CA 1
ATOM 662 C C . VAL A 1 87 ? 23.420 22.728 -40.699 1.00 78.69 87 VAL A C 1
ATOM 664 O O . VAL A 1 87 ? 22.490 22.062 -41.153 1.00 78.69 87 VAL A O 1
ATOM 667 N N . VAL A 1 88 ? 23.270 24.017 -40.399 1.00 81.06 88 VAL A N 1
ATOM 668 C CA . VAL A 1 88 ? 22.032 24.755 -40.666 1.00 81.06 88 VAL A CA 1
ATOM 669 C C . VAL A 1 88 ? 22.029 25.228 -42.117 1.00 81.06 88 VAL A C 1
ATOM 671 O O . VAL A 1 88 ? 22.869 26.033 -42.522 1.00 81.06 88 VAL A O 1
ATOM 674 N N . CYS A 1 89 ? 21.059 24.770 -42.910 1.00 82.38 89 CYS A N 1
ATOM 675 C CA . CYS A 1 89 ? 20.938 25.181 -44.306 1.00 82.38 89 CYS A CA 1
ATOM 676 C C . CYS A 1 89 ? 20.711 26.701 -44.419 1.00 82.38 89 CYS A C 1
ATOM 678 O O . CYS A 1 89 ? 19.706 27.202 -43.906 1.00 82.38 89 CYS A O 1
ATOM 680 N N . PRO A 1 90 ? 21.547 27.449 -45.161 1.00 81.75 90 PRO A N 1
ATOM 681 C CA . PRO A 1 90 ? 21.395 28.900 -45.290 1.00 81.75 90 PRO A CA 1
ATOM 682 C C . PRO A 1 90 ? 20.147 29.311 -46.087 1.00 81.75 90 PRO A C 1
ATOM 684 O O . PRO A 1 90 ? 19.627 30.409 -45.888 1.00 81.75 90 PRO A O 1
ATOM 687 N N . SER A 1 91 ? 19.645 28.443 -46.973 1.00 83.12 91 SER A N 1
ATOM 688 C CA . SER A 1 91 ? 18.480 28.740 -47.816 1.00 83.12 91 SER A CA 1
ATOM 689 C C . SER A 1 91 ? 17.141 28.539 -47.102 1.00 83.12 91 SER A C 1
ATOM 691 O O . SER A 1 91 ? 16.207 29.304 -47.341 1.00 83.12 91 SER A O 1
ATOM 693 N N . CYS A 1 92 ? 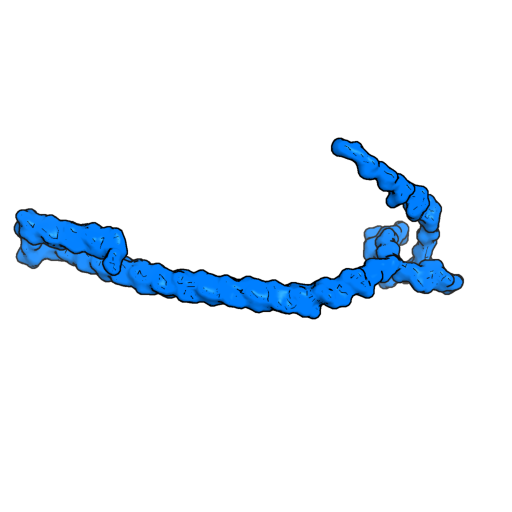17.012 27.516 -46.245 1.00 87.25 92 CYS A N 1
ATOM 694 C CA . CYS A 1 92 ? 15.736 27.184 -45.593 1.00 87.25 92 CYS A CA 1
ATOM 695 C C . CYS A 1 92 ? 15.762 27.195 -44.061 1.00 87.25 92 CYS A C 1
ATOM 697 O O . CYS A 1 92 ? 14.693 27.146 -43.458 1.00 87.25 92 CYS A O 1
ATOM 699 N N . GLY A 1 93 ? 16.940 27.278 -43.436 1.00 80.62 93 GLY A N 1
ATOM 700 C CA . GLY A 1 93 ? 17.097 27.316 -41.980 1.00 80.62 93 GLY A CA 1
ATOM 701 C C . GLY A 1 93 ? 16.834 25.987 -41.271 1.00 80.62 93 GLY A C 1
ATOM 702 O O . GLY A 1 93 ? 16.647 25.992 -40.061 1.00 80.62 93 GLY A O 1
ATOM 703 N N . GLU A 1 94 ? 16.788 24.876 -42.011 1.00 83.56 94 GLU A N 1
ATOM 704 C CA . GLU A 1 94 ? 16.632 23.536 -41.436 1.00 83.56 94 GLU A CA 1
ATOM 705 C C . GLU A 1 94 ? 17.998 23.004 -41.002 1.00 83.56 94 GLU A C 1
ATOM 707 O O . GLU A 1 94 ? 18.976 23.164 -41.740 1.00 83.56 94 GLU A O 1
ATOM 712 N N . THR A 1 95 ? 18.049 22.367 -39.836 1.00 82.94 95 THR A N 1
ATOM 713 C CA . THR A 1 95 ? 19.229 21.641 -39.363 1.00 82.94 95 THR A CA 1
ATOM 714 C C . THR A 1 95 ? 19.335 20.311 -40.104 1.00 82.94 95 THR A C 1
ATOM 716 O O . THR A 1 95 ? 18.387 19.528 -40.127 1.00 82.94 95 THR A O 1
ATOM 719 N N . ILE A 1 96 ? 20.480 20.063 -40.734 1.00 81.00 96 ILE A N 1
ATOM 720 C CA . ILE A 1 96 ? 20.765 18.860 -41.519 1.00 81.00 96 ILE A CA 1
ATOM 721 C C . ILE A 1 96 ? 22.023 18.207 -40.952 1.00 81.00 96 ILE A C 1
ATOM 723 O O . ILE A 1 96 ? 22.939 18.904 -40.523 1.00 81.00 96 ILE A O 1
ATOM 727 N N . TYR A 1 97 ? 22.057 16.879 -40.987 1.00 83.25 97 TYR A N 1
ATOM 728 C CA . TYR A 1 97 ? 23.182 16.063 -40.545 1.00 83.25 97 TYR A CA 1
ATOM 729 C C . TYR A 1 97 ? 23.861 15.447 -41.772 1.00 83.25 97 TYR A C 1
ATOM 731 O O . TYR A 1 97 ? 23.164 14.897 -42.632 1.00 83.25 97 TYR A O 1
ATOM 739 N N . PHE A 1 98 ? 25.184 15.582 -41.868 1.00 78.81 98 PHE A N 1
ATOM 740 C CA . PHE A 1 98 ? 25.998 15.032 -42.955 1.00 78.81 98 PHE A CA 1
ATOM 741 C C . PHE A 1 98 ? 27.128 14.169 -42.409 1.00 78.81 98 PHE A C 1
ATOM 743 O O . PHE A 1 98 ? 27.887 14.639 -41.573 1.00 78.81 98 PHE A O 1
ATOM 750 N N . ASP A 1 99 ? 27.268 12.963 -42.936 1.00 78.00 99 ASP A N 1
ATOM 751 C CA . ASP A 1 99 ? 28.359 12.033 -42.644 1.00 78.00 99 ASP A CA 1
ATOM 752 C C . ASP A 1 99 ? 29.662 12.545 -43.294 1.00 78.00 99 ASP A C 1
ATOM 754 O O . ASP A 1 99 ? 29.618 13.079 -44.410 1.00 78.00 99 ASP A O 1
ATOM 758 N N . GLU A 1 100 ? 30.825 12.338 -42.668 1.00 68.56 100 GLU A N 1
ATOM 759 C CA . GLU A 1 100 ? 32.141 12.715 -43.224 1.00 68.56 100 GLU A CA 1
ATOM 760 C C . GLU A 1 100 ? 32.382 12.204 -44.656 1.00 68.56 100 GLU A C 1
ATOM 762 O O . GLU A 1 100 ? 32.839 12.956 -45.521 1.00 68.56 100 GLU A O 1
ATOM 767 N N . ASP A 1 101 ? 31.953 10.976 -44.964 1.00 68.31 101 ASP A N 1
ATOM 768 C CA . ASP A 1 101 ? 32.039 10.399 -46.314 1.00 68.31 101 ASP A CA 1
ATOM 769 C C . ASP A 1 101 ? 31.276 11.225 -47.374 1.00 68.31 101 ASP A C 1
ATOM 771 O O . ASP A 1 101 ? 31.622 11.211 -48.562 1.00 68.31 101 ASP A O 1
ATOM 775 N N . MET A 1 102 ? 30.216 11.945 -46.979 1.00 71.25 102 MET A N 1
ATOM 776 C CA . MET A 1 102 ? 29.481 12.838 -47.881 1.00 71.25 102 MET A CA 1
ATOM 777 C C . MET A 1 102 ? 30.204 14.171 -48.076 1.00 71.25 102 MET A C 1
ATOM 779 O O . MET A 1 102 ? 30.113 14.746 -49.165 1.00 71.25 102 MET A O 1
ATOM 783 N N . LEU A 1 103 ? 30.929 14.653 -47.063 1.00 68.00 103 LEU A N 1
ATOM 784 C CA . LEU A 1 103 ? 31.728 15.882 -47.138 1.00 68.00 103 LEU A CA 1
ATOM 785 C C . LEU A 1 103 ? 32.914 15.728 -48.100 1.00 68.00 103 LEU A C 1
ATOM 787 O O . LEU A 1 103 ? 33.227 16.660 -48.842 1.00 68.00 103 LEU A O 1
ATOM 791 N N . ASP A 1 104 ? 33.513 14.537 -48.139 1.00 64.69 104 ASP A N 1
ATOM 792 C CA . ASP A 1 104 ? 34.645 14.200 -49.011 1.00 64.69 104 ASP A CA 1
ATOM 793 C C . ASP A 1 104 ? 34.246 13.884 -50.462 1.00 64.69 104 ASP A C 1
ATOM 795 O O . ASP A 1 104 ? 35.098 13.715 -51.345 1.00 64.69 104 ASP A O 1
ATOM 799 N N . SER A 1 105 ? 32.945 13.811 -50.748 1.00 65.25 105 SER A N 1
ATOM 800 C CA . SER A 1 105 ? 32.455 13.539 -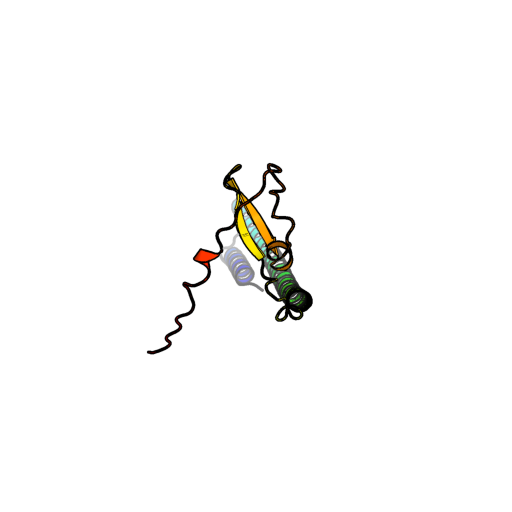52.095 1.00 65.25 105 SER A CA 1
ATOM 801 C C . SER A 1 105 ? 32.594 14.768 -53.013 1.00 65.25 105 SER A C 1
ATOM 803 O O . SER A 1 105 ? 32.147 15.871 -52.703 1.00 65.25 105 SER A O 1
ATOM 805 N N . GLU A 1 106 ? 33.179 14.587 -54.207 1.00 60.72 106 GLU A N 1
ATOM 806 C CA . GLU A 1 106 ? 33.357 15.661 -55.211 1.00 60.72 106 GLU A CA 1
ATOM 807 C C . GLU A 1 106 ? 32.025 16.215 -55.775 1.00 60.72 106 GLU A C 1
ATOM 809 O O . GLU A 1 106 ? 32.031 17.194 -56.526 1.00 60.72 106 GLU A O 1
ATOM 814 N N . ASP A 1 107 ? 30.886 15.602 -55.435 1.00 63.91 107 ASP A N 1
ATOM 815 C CA . ASP A 1 107 ? 29.571 15.899 -56.015 1.00 63.91 107 ASP A CA 1
ATOM 816 C C . ASP A 1 107 ? 28.803 17.038 -55.306 1.00 63.91 107 ASP A C 1
ATOM 818 O O . ASP A 1 107 ? 27.804 17.525 -55.843 1.00 63.91 107 ASP A O 1
ATOM 822 N N . GLY A 1 108 ? 29.301 17.545 -54.172 1.00 68.06 108 GLY A N 1
ATOM 823 C CA . GLY A 1 108 ? 28.693 18.655 -53.429 1.00 68.06 108 GLY A CA 1
ATOM 824 C C . GLY A 1 108 ? 27.399 18.274 -52.694 1.00 68.06 108 GLY A C 1
ATOM 825 O O . GLY A 1 108 ? 26.615 17.432 -53.129 1.00 68.06 108 GLY A O 1
ATOM 826 N N . LEU A 1 109 ? 27.147 18.911 -51.551 1.00 79.19 109 LEU A N 1
ATOM 827 C CA . LEU A 1 109 ? 26.036 18.545 -50.668 1.00 79.19 109 LEU A CA 1
ATOM 828 C C . LEU A 1 109 ? 24.745 19.247 -51.077 1.00 79.19 109 LEU A C 1
ATOM 830 O O . LEU A 1 109 ? 24.731 20.455 -51.310 1.00 79.19 109 LEU A O 1
ATOM 834 N N . ILE A 1 110 ? 23.637 18.509 -51.125 1.00 83.00 110 ILE A N 1
ATOM 835 C CA . ILE A 1 110 ? 22.316 19.050 -51.461 1.00 83.00 110 ILE A CA 1
ATOM 836 C C . ILE A 1 110 ? 21.416 18.947 -50.236 1.00 83.00 110 ILE A C 1
ATOM 838 O O . ILE A 1 110 ? 21.240 17.872 -49.669 1.00 83.00 110 ILE A O 1
ATOM 842 N N . CYS A 1 111 ? 20.791 20.061 -49.859 1.00 84.25 111 CYS A N 1
ATOM 843 C CA . CYS A 1 111 ? 19.827 20.073 -48.768 1.00 84.25 111 CYS A CA 1
ATOM 844 C C . CYS A 1 111 ? 18.596 19.209 -49.118 1.00 84.25 111 CYS A C 1
ATOM 846 O O . CYS A 1 111 ? 17.940 19.486 -50.126 1.00 84.25 111 CYS A O 1
ATOM 848 N N . PRO A 1 112 ? 18.194 18.230 -48.285 1.00 85.44 112 PRO A N 1
ATOM 849 C CA . PRO A 1 112 ? 17.015 17.399 -48.548 1.00 85.44 112 PRO A CA 1
ATOM 850 C C . PRO A 1 112 ? 15.693 18.171 -48.419 1.00 85.44 112 PRO A C 1
ATOM 852 O O . PRO A 1 112 ? 14.672 17.735 -48.947 1.00 85.44 112 PRO A O 1
ATOM 855 N N . ASN A 1 113 ? 15.696 19.318 -47.732 1.00 84.44 113 ASN A N 1
ATOM 856 C CA . ASN A 1 113 ? 14.494 20.117 -47.504 1.00 84.44 113 ASN A CA 1
ATOM 857 C C . ASN A 1 113 ? 14.206 21.108 -48.648 1.00 84.44 113 ASN A C 1
ATOM 859 O O . ASN A 1 113 ? 13.067 21.227 -49.096 1.00 84.44 113 ASN A O 1
ATOM 863 N N . CYS A 1 114 ? 15.223 21.820 -49.148 1.00 89.94 114 CYS A N 1
ATOM 864 C CA . CYS A 1 114 ? 15.051 22.844 -50.190 1.00 89.94 114 CYS A CA 1
ATOM 865 C C . CYS A 1 114 ? 15.677 22.487 -51.543 1.00 89.94 114 CYS A C 1
ATOM 867 O O . CYS A 1 114 ? 15.445 23.193 -52.524 1.00 89.94 114 CYS A O 1
ATOM 869 N N . ASN A 1 115 ? 16.417 21.377 -51.611 1.00 83.81 115 ASN A N 1
ATOM 870 C CA . ASN A 1 115 ? 17.044 20.852 -52.820 1.00 83.81 115 ASN A CA 1
ATOM 871 C C . ASN A 1 115 ? 18.081 21.798 -53.464 1.00 83.81 115 ASN A C 1
ATOM 873 O O . ASN A 1 115 ? 18.374 21.678 -54.656 1.00 83.81 115 ASN A O 1
ATOM 877 N N . GLU A 1 116 ? 18.624 22.729 -52.678 1.00 84.31 116 GLU A N 1
ATOM 878 C CA . GLU A 1 116 ? 19.661 23.686 -53.072 1.00 84.31 116 GLU A CA 1
ATOM 879 C C . GLU A 1 116 ? 21.032 23.235 -52.525 1.00 84.31 116 GLU A C 1
ATOM 881 O O . GLU A 1 116 ? 21.066 22.598 -51.463 1.00 84.31 116 GLU A O 1
ATOM 886 N N . PRO A 1 117 ? 22.151 23.493 -53.237 1.00 81.94 117 PRO A N 1
ATOM 887 C CA . PRO A 1 117 ? 23.474 23.115 -52.755 1.00 81.94 117 PRO A CA 1
ATOM 888 C C . PRO A 1 117 ? 23.833 23.860 -51.466 1.00 81.94 117 PRO A C 1
ATOM 890 O O . PRO A 1 117 ? 23.606 25.065 -51.345 1.00 81.94 117 PRO A O 1
ATOM 893 N N . VAL A 1 118 ? 24.397 23.129 -50.510 1.00 79.81 118 VAL A N 1
ATOM 894 C CA . VAL A 1 118 ? 24.869 23.642 -49.224 1.00 79.81 118 VAL A CA 1
ATOM 895 C C . VAL A 1 118 ? 26.384 23.797 -49.308 1.00 79.81 118 VAL A C 1
ATOM 897 O O . VAL A 1 118 ? 27.099 22.816 -49.489 1.00 79.81 118 VAL A O 1
ATOM 900 N N . GLU A 1 119 ? 26.877 25.030 -49.192 1.00 72.31 119 GLU A N 1
ATOM 901 C CA . GLU A 1 119 ? 28.311 25.297 -49.045 1.00 72.31 119 GLU A CA 1
ATOM 902 C C . GLU A 1 119 ? 28.669 25.267 -47.553 1.00 72.31 119 GLU A C 1
ATOM 904 O O . GLU A 1 119 ? 28.171 26.088 -46.780 1.00 72.31 119 GLU A O 1
ATOM 909 N N . ILE A 1 120 ? 29.506 24.310 -47.149 1.00 67.88 120 ILE A N 1
ATOM 910 C CA . ILE A 1 120 ? 30.039 24.203 -45.787 1.00 67.88 120 ILE A CA 1
ATOM 911 C C . ILE A 1 120 ? 31.430 24.839 -45.770 1.00 67.88 120 ILE A C 1
ATOM 913 O O . ILE A 1 120 ? 32.302 24.460 -46.551 1.00 67.88 120 ILE A O 1
ATOM 917 N N . ASP A 1 121 ? 31.642 25.813 -44.886 1.00 59.41 121 ASP A N 1
ATOM 918 C CA . ASP A 1 121 ? 32.962 26.404 -44.657 1.00 59.41 121 ASP A CA 1
ATOM 919 C C . ASP A 1 121 ? 33.683 25.610 -43.561 1.00 59.41 121 ASP A C 1
ATOM 921 O O . ASP A 1 121 ? 33.417 25.799 -42.381 1.00 59.41 121 ASP A O 1
ATOM 925 N N . LEU A 1 122 ? 34.592 24.714 -43.952 1.00 54.66 122 LEU A N 1
ATOM 926 C CA . LEU A 1 122 ? 35.347 23.833 -43.045 1.00 54.66 122 LEU A CA 1
ATOM 927 C C . LEU A 1 122 ? 36.357 24.575 -42.142 1.00 54.66 122 LEU A C 1
ATOM 929 O O . LEU A 1 122 ? 37.042 23.952 -41.338 1.00 54.66 122 LEU A O 1
ATOM 933 N N . SER A 1 123 ? 36.468 25.905 -42.236 1.00 51.78 123 SER A N 1
ATOM 934 C CA . SER A 1 123 ? 37.393 26.697 -41.410 1.00 51.78 123 SER A CA 1
ATOM 935 C C . SER A 1 123 ? 36.971 26.859 -39.940 1.00 51.78 123 SER A C 1
ATOM 937 O O . SER A 1 123 ? 37.713 27.451 -39.155 1.00 51.78 123 SER A O 1
ATOM 939 N N . CYS A 1 124 ? 35.800 26.350 -39.545 1.00 45.47 124 CYS A N 1
ATOM 940 C CA . CYS A 1 124 ? 35.268 26.468 -38.186 1.00 45.47 124 CYS A CA 1
ATOM 941 C C . CYS A 1 124 ? 35.566 25.275 -37.253 1.00 45.47 124 CYS A C 1
ATOM 943 O O . CYS A 1 124 ? 35.198 25.357 -36.083 1.00 45.47 124 CYS A O 1
ATOM 945 N N . VAL A 1 125 ? 36.250 24.221 -37.719 1.00 48.50 125 VAL A N 1
ATOM 946 C CA . VAL A 1 125 ? 36.478 22.975 -36.945 1.00 48.50 125 VAL A CA 1
ATOM 947 C C . VAL A 1 125 ? 37.809 22.965 -36.154 1.00 48.50 125 VAL A C 1
ATOM 949 O O . VAL A 1 125 ? 37.988 22.152 -35.259 1.00 48.50 125 VAL A O 1
ATOM 952 N N . ASP A 1 126 ? 38.714 23.928 -36.363 1.00 41.09 126 ASP A N 1
ATOM 953 C CA . ASP A 1 126 ? 40.054 23.958 -35.727 1.00 41.09 126 ASP A CA 1
ATOM 954 C C . ASP A 1 126 ? 40.145 24.784 -34.413 1.00 41.09 126 ASP A C 1
ATOM 956 O O . ASP A 1 126 ? 41.154 25.448 -34.165 1.00 41.09 126 ASP A O 1
ATOM 960 N N . ALA A 1 127 ? 39.107 24.837 -33.564 1.00 48.88 127 ALA A N 1
ATOM 961 C CA . ALA A 1 127 ? 39.133 25.732 -32.388 1.00 48.88 127 ALA A CA 1
ATOM 962 C C . ALA A 1 127 ? 38.628 25.172 -31.049 1.00 48.88 127 ALA A C 1
ATOM 964 O O . ALA A 1 127 ? 38.314 25.979 -30.171 1.00 48.88 127 ALA A O 1
ATOM 965 N N . GLN A 1 128 ? 38.568 23.850 -30.849 1.00 46.75 128 GLN A N 1
ATOM 966 C CA . GLN A 1 128 ? 38.318 23.262 -29.520 1.00 46.75 128 GLN A CA 1
ATOM 967 C C . GLN A 1 128 ? 39.118 21.965 -29.283 1.00 46.75 128 GLN A C 1
ATOM 969 O O . GLN A 1 128 ? 38.559 20.955 -28.883 1.00 46.75 128 GLN A O 1
ATOM 974 N N . ASP A 1 129 ? 40.436 22.016 -29.489 1.00 51.41 129 ASP A N 1
ATOM 975 C CA . ASP A 1 129 ? 41.387 21.115 -28.822 1.00 51.41 129 ASP A CA 1
ATOM 976 C C . ASP A 1 129 ? 42.433 21.975 -28.106 1.00 51.41 129 ASP A C 1
ATOM 978 O O . ASP A 1 129 ? 43.422 22.389 -28.697 1.00 51.41 129 ASP A O 1
ATOM 982 N N . ASP A 1 130 ? 42.147 22.317 -26.851 1.00 44.94 130 ASP A N 1
ATOM 983 C CA . ASP A 1 130 ? 43.133 22.774 -25.871 1.00 44.94 130 ASP A CA 1
ATOM 984 C C . ASP A 1 130 ? 42.650 22.274 -24.502 1.00 44.94 130 ASP A C 1
ATOM 986 O O . ASP A 1 130 ? 42.009 22.989 -23.725 1.00 44.94 130 ASP A O 1
ATOM 990 N N . GLY A 1 131 ? 42.906 20.995 -24.229 1.00 51.41 131 GLY A N 1
ATOM 991 C CA . GLY A 1 131 ? 42.863 20.474 -22.871 1.00 51.41 131 GLY A CA 1
ATOM 992 C C . GLY A 1 131 ? 43.934 21.134 -22.000 1.00 51.41 131 GLY A C 1
ATOM 993 O O . GLY A 1 131 ? 45.106 21.145 -22.363 1.00 51.41 131 GLY A O 1
ATOM 994 N N . GLU A 1 132 ? 43.543 21.611 -20.820 1.00 49.06 132 GLU A N 1
ATOM 995 C CA . GLU A 1 132 ? 44.413 21.663 -19.641 1.00 49.06 132 GLU A CA 1
ATOM 996 C C . GLU A 1 132 ? 43.585 21.259 -18.409 1.00 49.06 132 GLU A C 1
ATOM 998 O O . GLU A 1 132 ? 42.785 22.033 -17.878 1.00 49.06 132 GLU A O 1
ATOM 1003 N N . ASP A 1 133 ? 43.782 20.005 -17.989 1.00 52.16 133 ASP A N 1
ATOM 1004 C CA . ASP A 1 133 ? 43.723 19.584 -16.590 1.00 52.16 133 ASP A CA 1
ATOM 1005 C C . ASP A 1 133 ? 44.700 20.443 -15.762 1.00 52.16 133 ASP A C 1
ATOM 1007 O O . ASP A 1 133 ? 45.868 20.519 -16.130 1.00 52.16 133 ASP A O 1
ATOM 1011 N N . ASP A 1 134 ? 44.260 21.041 -14.646 1.00 50.78 134 ASP A N 1
ATOM 1012 C CA . ASP A 1 134 ? 45.002 21.060 -13.366 1.00 50.78 134 ASP A CA 1
ATOM 1013 C C . ASP A 1 134 ? 44.233 21.827 -12.252 1.00 50.78 134 ASP A C 1
ATOM 1015 O O . ASP A 1 134 ? 43.851 22.989 -12.421 1.00 50.78 134 ASP A O 1
ATOM 1019 N N . ASP A 1 135 ? 44.104 21.142 -11.102 1.00 41.72 135 ASP A N 1
ATOM 1020 C CA . ASP A 1 135 ? 43.651 21.525 -9.734 1.00 41.72 135 ASP A CA 1
ATOM 1021 C C . ASP A 1 135 ? 42.156 21.814 -9.429 1.00 41.72 135 ASP A C 1
ATOM 1023 O O . ASP A 1 135 ? 41.679 22.970 -9.548 1.00 41.72 135 ASP A O 1
#

Sequence (135 aa):
MSYISEKVAYLDGLADGLGVSEDDKQGKLLRGIIDALGAVAEELEEQGESLDDLSDCVDELYEQLDDVNDALFDEDDEAEEGDFMEVVCPSCGETIYFDEDMLDSEDGLICPNCNEPVEIDLSCVDAQDDGEDDD

pLDDT: mean 81.28, std 17.27, range [41.09, 98.06]

Radius of gyration: 35.89 Å; chains: 1; bounding box: 76×36×85 Å

Foldseek 3Di:
DDPQLVVLVVQVVVCVVVVLDCPDPVSVVSVVVSVVSNVVVVVVVVVVVVVVVVVVVVVVVVVVVVVVCCVVPVVVVPPPVQVWDWDQAPVPRDTDTDGPVRVPDPPADADPPPRHGGDDDPPPPPPPPDDDDDD

InterPro domains:
  IPR054688 CD1247-like, N-terminal domain [NF045650] (4-73)